Protein AF-A0A933VN32-F1 (afdb_monomer)

Mean predicted aligned error: 7.51 Å

Radius of gyration: 24.22 Å; Cα contacts (8 Å, |Δi|>4): 142; chains: 1; bounding box: 48×26×76 Å

Structure (mmCIF, N/CA/C/O backbone):
data_AF-A0A933VN32-F1
#
_entry.id   AF-A0A933VN32-F1
#
loop_
_atom_site.group_PDB
_atom_site.id
_atom_site.type_symbol
_atom_site.label_atom_id
_atom_site.label_alt_id
_atom_site.label_comp_id
_atom_site.label_asym_id
_atom_site.label_entity_id
_atom_site.label_seq_id
_atom_site.pdbx_PDB_ins_code
_atom_site.Cartn_x
_atom_site.Cartn_y
_atom_site.Cartn_z
_atom_site.occupancy
_atom_site.B_iso_or_equiv
_atom_site.auth_seq_id
_atom_site.auth_comp_id
_atom_site.auth_asym_id
_atom_site.auth_atom_id
_atom_site.pdbx_PDB_model_num
ATOM 1 N N . MET A 1 1 ? 27.303 12.876 -50.772 1.00 71.06 1 MET A N 1
ATOM 2 C CA . MET A 1 1 ? 28.119 12.135 -49.776 1.00 71.06 1 MET A CA 1
ATOM 3 C C . MET A 1 1 ? 27.904 12.673 -48.361 1.00 71.06 1 MET A C 1
ATOM 5 O O . MET A 1 1 ? 27.516 11.890 -47.510 1.00 71.06 1 MET A O 1
ATOM 9 N N . ILE A 1 2 ? 28.060 13.981 -48.105 1.00 91.50 2 ILE A N 1
ATOM 10 C CA . ILE A 1 2 ? 27.809 14.572 -46.771 1.00 91.50 2 ILE A CA 1
ATOM 11 C C . ILE A 1 2 ? 26.360 14.422 -46.278 1.00 91.50 2 ILE A C 1
ATOM 13 O O . ILE A 1 2 ? 26.124 14.180 -45.101 1.00 91.50 2 ILE A O 1
ATOM 17 N N . GLU A 1 3 ? 25.397 14.486 -47.193 1.00 90.50 3 GLU A N 1
ATOM 18 C CA . GLU A 1 3 ? 23.973 14.322 -46.892 1.00 90.50 3 GLU A CA 1
ATOM 19 C C . GLU A 1 3 ? 23.650 12.945 -46.295 1.00 90.50 3 GLU A C 1
ATOM 21 O O . GLU A 1 3 ? 22.995 12.862 -45.264 1.00 90.50 3 GLU A O 1
ATOM 26 N N . VAL A 1 4 ? 24.206 11.872 -46.868 1.00 91.50 4 VAL A N 1
ATOM 27 C CA . VAL A 1 4 ? 24.003 10.498 -46.374 1.00 91.50 4 VAL A CA 1
ATOM 28 C C . VAL A 1 4 ? 24.626 10.306 -44.987 1.00 91.50 4 VAL A C 1
ATOM 30 O O . VAL A 1 4 ? 24.071 9.610 -44.139 1.00 91.50 4 VAL A O 1
ATOM 33 N N . LEU A 1 5 ? 25.766 10.951 -44.723 1.00 89.62 5 LEU A N 1
ATOM 34 C CA . LEU A 1 5 ? 26.391 10.922 -43.399 1.00 89.62 5 LEU A CA 1
ATOM 35 C C . LEU A 1 5 ? 25.521 11.641 -42.359 1.00 89.62 5 LEU A C 1
ATOM 37 O O . LEU A 1 5 ? 25.331 11.125 -41.260 1.00 89.62 5 LEU A O 1
ATOM 41 N N . LEU A 1 6 ? 24.940 12.789 -42.718 1.00 89.94 6 LEU A N 1
ATOM 42 C CA . LEU A 1 6 ? 24.037 13.533 -41.838 1.00 89.94 6 LEU A CA 1
ATOM 43 C C . LEU A 1 6 ? 22.754 12.752 -41.541 1.00 89.94 6 LEU A C 1
ATOM 45 O O . LEU A 1 6 ? 22.341 12.695 -40.383 1.00 89.94 6 LEU A O 1
ATOM 49 N N . THR A 1 7 ? 22.154 12.099 -42.539 1.00 93.19 7 THR A N 1
ATOM 50 C CA . THR A 1 7 ? 20.938 11.304 -42.316 1.00 93.19 7 THR A CA 1
ATOM 51 C C . THR A 1 7 ? 21.194 10.143 -41.362 1.00 93.19 7 THR A C 1
ATOM 53 O O . THR A 1 7 ? 20.420 9.956 -40.430 1.00 93.19 7 THR A O 1
ATOM 56 N N . VAL A 1 8 ? 22.307 9.415 -41.517 1.00 90.81 8 VAL A N 1
ATOM 57 C CA . VAL A 1 8 ? 22.647 8.285 -40.631 1.00 90.81 8 VAL A CA 1
ATOM 58 C C . VAL A 1 8 ? 22.837 8.743 -39.181 1.00 90.81 8 VAL A C 1
ATOM 60 O O . VAL A 1 8 ? 22.341 8.087 -38.263 1.00 90.81 8 VAL A O 1
ATOM 63 N N . VAL A 1 9 ? 23.495 9.887 -38.960 1.00 93.31 9 VAL A N 1
ATOM 64 C CA . VAL A 1 9 ? 23.687 10.449 -37.611 1.00 93.31 9 VAL A CA 1
ATOM 65 C C . VAL A 1 9 ? 22.350 10.838 -36.981 1.00 93.31 9 VAL A C 1
ATOM 67 O O . VAL A 1 9 ? 22.085 10.473 -35.836 1.00 93.31 9 VAL A O 1
ATOM 70 N N . ILE A 1 10 ? 21.482 11.529 -37.725 1.00 92.31 10 ILE A N 1
ATOM 71 C CA . ILE A 1 10 ? 20.168 11.947 -37.218 1.00 92.31 10 ILE A CA 1
ATOM 72 C C . ILE A 1 10 ? 19.315 10.722 -36.880 1.00 92.31 10 ILE A C 1
ATOM 74 O O . ILE A 1 10 ? 18.757 10.651 -35.784 1.00 92.31 10 ILE A O 1
ATOM 78 N N . THR A 1 11 ? 19.255 9.719 -37.762 1.00 91.44 11 THR A N 1
ATOM 79 C CA . THR A 1 11 ? 18.487 8.496 -37.495 1.00 91.44 11 THR A CA 1
ATOM 80 C C . THR A 1 11 ? 19.023 7.763 -36.262 1.00 91.44 11 THR A C 1
ATOM 82 O O . THR A 1 11 ? 18.236 7.371 -35.400 1.00 91.44 11 THR A O 1
ATOM 85 N N . GLY A 1 12 ? 20.347 7.664 -36.103 1.00 91.75 12 GLY A N 1
ATOM 86 C CA . GLY A 1 12 ? 20.966 7.074 -34.912 1.00 91.75 12 GLY A CA 1
ATOM 87 C C . GLY A 1 12 ? 20.564 7.778 -33.612 1.00 91.75 12 GLY A C 1
ATOM 88 O O . GLY A 1 12 ? 20.157 7.117 -32.657 1.00 91.75 12 GLY A O 1
ATOM 89 N N . LEU A 1 13 ? 20.599 9.114 -33.589 1.00 92.19 13 LEU A N 1
ATOM 90 C CA . LEU A 1 13 ? 20.196 9.911 -32.422 1.00 92.19 13 LEU A CA 1
ATOM 91 C C . LEU A 1 13 ? 18.700 9.775 -32.101 1.00 92.19 13 LEU A C 1
ATOM 93 O O . LEU A 1 13 ? 18.318 9.712 -30.934 1.00 92.19 13 LEU A O 1
ATOM 97 N N . THR A 1 14 ? 17.840 9.698 -33.119 1.00 91.69 14 THR A N 1
ATOM 98 C CA . THR A 1 14 ? 16.395 9.523 -32.891 1.00 91.69 14 THR A CA 1
ATOM 99 C C . THR A 1 14 ? 16.057 8.153 -32.304 1.00 91.69 14 THR A C 1
ATOM 101 O O . THR A 1 14 ? 15.212 8.064 -31.413 1.00 91.69 14 THR A O 1
ATOM 104 N N . ILE A 1 15 ? 16.743 7.088 -32.736 1.00 92.44 15 ILE A N 1
ATOM 105 C CA . ILE A 1 15 ? 16.515 5.731 -32.224 1.00 92.44 15 ILE A CA 1
ATOM 106 C C . ILE A 1 15 ? 16.966 5.622 -30.764 1.00 92.44 15 ILE A C 1
ATOM 108 O O . ILE A 1 15 ? 16.243 5.057 -29.943 1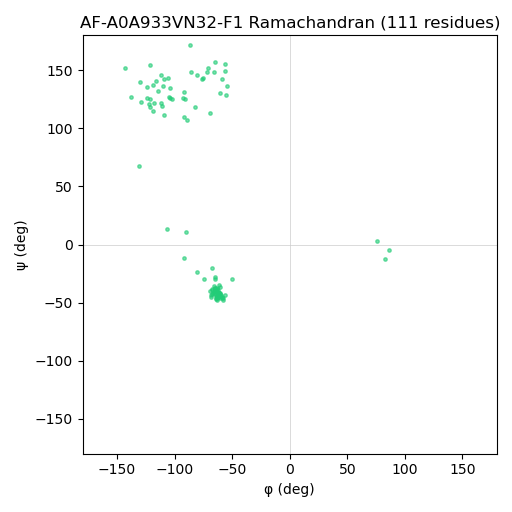.00 92.44 15 ILE A O 1
ATOM 112 N N . THR A 1 16 ? 18.125 6.185 -30.406 1.00 91.56 16 THR A N 1
ATOM 113 C CA . THR A 1 16 ? 18.606 6.148 -29.015 1.00 91.56 16 THR A CA 1
ATOM 114 C C . THR A 1 16 ? 17.699 6.944 -28.080 1.00 91.56 16 THR A C 1
ATOM 116 O O . THR A 1 16 ? 17.363 6.453 -27.001 1.00 91.56 16 THR A O 1
ATOM 119 N N . ALA A 1 17 ? 17.227 8.120 -28.508 1.00 87.88 17 ALA A N 1
ATOM 120 C CA . ALA A 1 17 ? 16.250 8.907 -27.758 1.00 87.88 17 ALA A CA 1
ATOM 121 C C . ALA A 1 17 ? 14.924 8.148 -27.567 1.00 87.88 17 ALA A C 1
ATOM 123 O O . ALA A 1 17 ? 14.369 8.133 -26.464 1.00 87.88 17 ALA A O 1
ATOM 124 N N . LEU A 1 18 ? 14.443 7.460 -28.608 1.00 91.88 18 LEU A N 1
ATOM 125 C CA . LEU A 1 18 ? 13.221 6.662 -28.536 1.00 91.88 18 LEU A CA 1
ATOM 126 C C . LEU A 1 18 ? 13.358 5.502 -27.540 1.00 91.88 18 LEU A C 1
ATOM 128 O O . LEU A 1 18 ? 12.492 5.331 -26.682 1.00 91.88 18 LEU A O 1
ATOM 132 N N . LEU A 1 19 ? 14.454 4.742 -27.599 1.00 92.12 19 LEU A N 1
ATOM 133 C CA . LEU A 1 19 ? 14.697 3.621 -26.685 1.00 92.12 19 LEU A CA 1
ATOM 134 C C . LEU A 1 19 ? 14.799 4.079 -25.227 1.00 92.12 19 LEU A C 1
ATOM 136 O O . LEU A 1 19 ? 14.208 3.452 -24.347 1.00 92.12 19 LEU A O 1
ATOM 140 N N . ALA A 1 20 ? 15.491 5.194 -24.975 1.00 89.3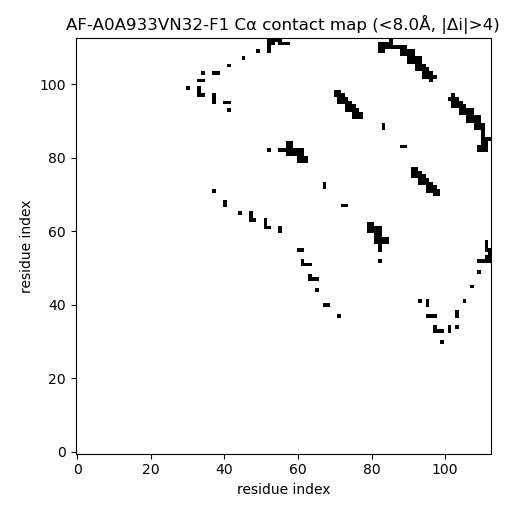8 20 ALA A N 1
ATOM 141 C CA . ALA A 1 20 ? 15.562 5.784 -23.642 1.00 89.38 20 ALA A CA 1
ATOM 142 C C . ALA A 1 20 ? 14.165 6.170 -23.130 1.00 89.38 20 ALA A C 1
ATOM 144 O O . ALA A 1 20 ? 13.794 5.808 -22.014 1.00 89.38 20 ALA A O 1
ATOM 145 N N . SER A 1 21 ? 13.356 6.830 -23.967 1.00 86.50 21 SER A N 1
ATOM 146 C CA . SER A 1 21 ? 11.995 7.231 -23.594 1.00 86.50 21 SER A CA 1
ATOM 147 C C . SER A 1 21 ? 11.085 6.033 -23.300 1.00 86.50 21 SER A C 1
ATOM 149 O O . SER A 1 21 ? 10.310 6.065 -22.342 1.00 86.50 21 SER A O 1
ATOM 151 N N . LEU A 1 22 ? 11.224 4.941 -24.060 1.00 91.50 22 LEU A N 1
ATOM 152 C CA . LEU A 1 22 ? 10.446 3.722 -23.868 1.00 91.50 22 LEU A CA 1
ATOM 153 C C . LEU A 1 22 ? 10.831 3.010 -22.567 1.00 91.50 22 LEU A C 1
ATOM 155 O O . LEU A 1 22 ? 9.954 2.543 -21.841 1.00 91.50 22 LEU A O 1
ATOM 159 N N . ALA A 1 23 ? 12.125 2.979 -22.236 1.00 89.00 23 ALA A N 1
ATOM 160 C CA . ALA A 1 23 ? 12.599 2.444 -20.964 1.00 89.00 23 ALA A CA 1
ATOM 161 C C . ALA A 1 23 ? 12.046 3.253 -19.777 1.00 89.00 23 ALA A C 1
ATOM 163 O O . ALA A 1 23 ? 11.541 2.677 -18.811 1.00 89.00 23 ALA A O 1
ATOM 164 N N . THR A 1 24 ? 12.065 4.587 -19.867 1.00 89.94 24 THR A N 1
ATOM 165 C CA . THR A 1 24 ? 11.474 5.464 -18.847 1.00 89.94 24 THR A CA 1
ATOM 166 C C . THR A 1 24 ? 9.968 5.243 -18.711 1.00 89.94 24 THR A C 1
ATOM 168 O O . THR A 1 24 ? 9.477 5.099 -17.592 1.00 89.94 24 THR A O 1
ATOM 171 N N . ALA A 1 25 ? 9.237 5.155 -19.826 1.00 86.19 25 ALA A N 1
ATOM 172 C CA . ALA A 1 25 ? 7.796 4.908 -19.820 1.00 86.19 25 ALA A CA 1
ATOM 173 C C . ALA A 1 25 ? 7.446 3.538 -19.216 1.00 86.19 25 ALA A C 1
ATOM 175 O O . ALA A 1 25 ? 6.513 3.433 -18.420 1.00 86.19 25 ALA A O 1
ATOM 176 N N . GLY A 1 26 ? 8.224 2.498 -19.535 1.00 89.19 26 GLY A N 1
ATOM 177 C CA . GLY A 1 26 ? 8.058 1.163 -18.959 1.00 89.19 26 GLY A CA 1
ATOM 178 C C . GLY A 1 26 ? 8.260 1.150 -17.443 1.00 89.19 26 GLY A C 1
ATOM 179 O O . GLY A 1 26 ? 7.438 0.598 -16.709 1.00 89.19 26 GLY A O 1
ATOM 180 N N . ASN A 1 27 ? 9.306 1.823 -16.957 1.00 88.44 27 ASN A N 1
ATOM 181 C CA . ASN A 1 27 ? 9.560 1.957 -15.523 1.00 88.44 27 ASN A CA 1
ATOM 182 C C . ASN A 1 27 ? 8.450 2.745 -14.817 1.00 88.44 27 ASN A C 1
ATOM 184 O O . ASN A 1 27 ? 7.959 2.308 -13.778 1.00 88.44 27 ASN A O 1
ATOM 188 N N . ALA A 1 28 ? 7.999 3.859 -15.401 1.00 86.31 28 ALA A N 1
ATOM 189 C CA . ALA A 1 28 ? 6.898 4.650 -14.856 1.00 86.31 28 ALA A CA 1
ATOM 190 C C . ALA A 1 28 ? 5.599 3.831 -14.751 1.00 86.31 28 ALA A C 1
ATOM 192 O O . ALA A 1 28 ? 4.939 3.851 -13.712 1.00 86.31 28 ALA A O 1
ATOM 193 N N . ALA A 1 29 ? 5.270 3.046 -15.783 1.00 89.75 29 ALA A N 1
ATOM 194 C CA . ALA A 1 29 ? 4.091 2.185 -15.782 1.00 89.75 29 ALA A CA 1
ATOM 195 C C . ALA A 1 29 ? 4.153 1.105 -14.688 1.00 89.75 29 ALA A C 1
ATOM 197 O O . ALA A 1 29 ? 3.153 0.836 -14.020 1.00 89.75 29 ALA A O 1
ATOM 198 N N . ASN A 1 30 ? 5.322 0.497 -14.467 1.00 87.88 30 ASN A N 1
ATOM 199 C CA . ASN A 1 30 ? 5.502 -0.502 -13.411 1.00 87.88 30 ASN A CA 1
ATOM 200 C C . ASN A 1 30 ? 5.384 0.113 -12.011 1.00 87.88 30 ASN A C 1
ATOM 202 O O . ASN A 1 30 ? 4.694 -0.446 -11.158 1.00 87.88 30 ASN A O 1
ATOM 206 N N . THR A 1 31 ? 5.977 1.289 -11.796 1.00 88.06 31 THR A N 1
ATOM 207 C CA . THR A 1 3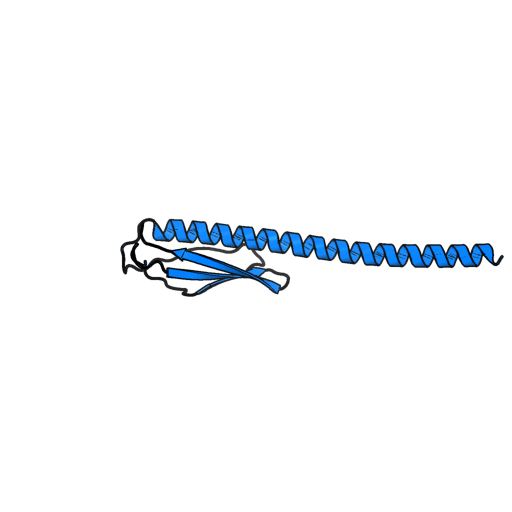1 ? 5.834 2.052 -10.548 1.00 88.06 31 THR A CA 1
ATOM 208 C C . THR A 1 31 ? 4.370 2.393 -10.277 1.00 88.06 31 THR A C 1
ATOM 210 O O . THR A 1 31 ? 3.880 2.155 -9.174 1.00 88.06 31 THR A O 1
ATOM 213 N N . GLN A 1 32 ? 3.635 2.864 -11.290 1.00 89.81 32 GLN A N 1
ATOM 214 C CA . GLN A 1 32 ? 2.216 3.194 -11.150 1.00 89.81 32 GLN A CA 1
ATOM 215 C C . GLN A 1 32 ? 1.373 1.962 -10.799 1.00 89.81 32 GLN A C 1
ATOM 217 O O . GLN A 1 32 ? 0.548 2.024 -9.892 1.00 89.81 32 GLN A O 1
ATOM 222 N N . ARG A 1 33 ? 1.596 0.822 -11.468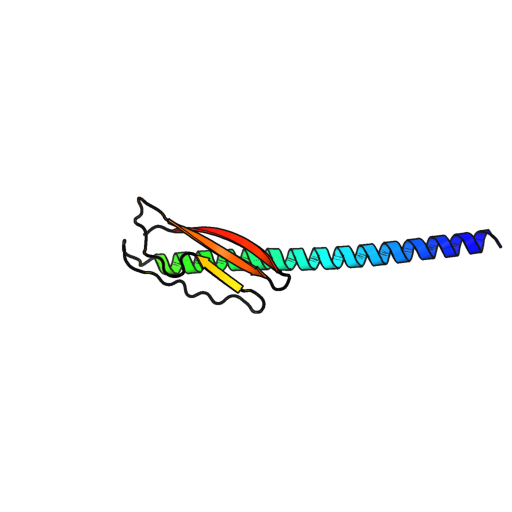 1.00 90.06 33 ARG A N 1
ATOM 223 C CA . ARG A 1 33 ? 0.900 -0.433 -11.134 1.00 90.06 33 ARG A CA 1
ATOM 224 C C . ARG A 1 33 ? 1.189 -0.877 -9.703 1.00 90.06 33 ARG A C 1
ATOM 226 O O . ARG A 1 33 ? 0.269 -1.301 -9.012 1.00 90.06 33 ARG A O 1
ATOM 233 N N . SER A 1 34 ? 2.443 -0.770 -9.262 1.00 89.19 34 SER A N 1
ATOM 234 C CA . SER A 1 34 ? 2.827 -1.130 -7.896 1.00 89.19 34 SER A CA 1
ATOM 235 C C . SER A 1 34 ? 2.177 -0.217 -6.855 1.00 89.19 34 SER A C 1
ATOM 237 O O . SER A 1 34 ? 1.787 -0.717 -5.806 1.00 89.19 34 SER A O 1
ATOM 239 N N . SER A 1 35 ? 2.044 1.082 -7.138 1.00 89.50 35 SER A N 1
ATOM 240 C CA . SER A 1 35 ? 1.371 2.032 -6.242 1.00 89.50 35 SER A CA 1
ATOM 241 C C . SER A 1 35 ? -0.135 1.762 -6.156 1.00 89.50 35 SER A C 1
ATOM 243 O O . SER A 1 35 ? -0.674 1.599 -5.070 1.00 89.50 35 SER A O 1
ATOM 245 N N . VAL A 1 36 ? -0.811 1.535 -7.289 1.00 92.38 36 VAL A N 1
ATOM 246 C CA . VAL A 1 36 ? -2.244 1.173 -7.289 1.00 92.38 36 VAL A CA 1
ATOM 247 C C . VAL A 1 36 ? -2.510 -0.135 -6.528 1.00 92.38 36 VAL A C 1
ATOM 249 O O . VAL A 1 36 ? -3.533 -0.274 -5.856 1.00 92.38 36 VAL A O 1
ATOM 252 N N . GLN A 1 37 ? -1.601 -1.112 -6.616 1.00 92.00 37 GLN A N 1
ATOM 253 C CA . GLN A 1 37 ? -1.703 -2.334 -5.813 1.00 92.00 37 GLN A CA 1
ATOM 254 C C . GLN A 1 37 ? -1.492 -2.067 -4.317 1.00 92.00 37 GLN A C 1
ATOM 256 O O . GLN A 1 37 ? -2.210 -2.651 -3.504 1.00 92.00 37 GLN A O 1
ATOM 261 N N . GLY A 1 38 ? -0.561 -1.180 -3.956 1.00 90.31 38 GLY A N 1
ATOM 262 C CA . GLY A 1 38 ? -0.366 -0.723 -2.579 1.00 90.31 38 GLY A CA 1
ATOM 263 C C . GLY A 1 38 ? -1.634 -0.091 -1.998 1.00 90.31 38 GLY A C 1
ATOM 264 O O . GLY A 1 38 ? -2.118 -0.537 -0.955 1.00 90.31 38 GLY A O 1
ATOM 265 N N . ASP A 1 39 ? -2.269 0.815 -2.742 1.00 90.81 39 ASP A N 1
ATOM 266 C CA . ASP A 1 39 ? -3.555 1.422 -2.382 1.00 90.81 39 ASP A CA 1
ATOM 267 C C . ASP A 1 39 ? -4.660 0.384 -2.146 1.00 90.81 39 ASP A C 1
ATOM 269 O O . ASP A 1 39 ? -5.427 0.470 -1.179 1.00 90.81 39 ASP A O 1
ATOM 273 N N . LEU A 1 40 ? -4.751 -0.624 -3.016 1.00 92.62 40 LEU A N 1
ATOM 274 C CA . LEU A 1 40 ? -5.739 -1.695 -2.894 1.00 92.62 40 LEU A CA 1
ATOM 275 C C . LEU A 1 40 ? -5.500 -2.542 -1.634 1.00 92.62 40 LEU A C 1
ATOM 277 O O . LEU A 1 40 ? -6.450 -2.884 -0.928 1.00 92.62 40 LEU A O 1
ATOM 281 N N . ILE A 1 41 ? -4.239 -2.832 -1.309 1.00 92.62 41 ILE A N 1
ATOM 282 C CA . ILE A 1 41 ? -3.846 -3.539 -0.083 1.00 92.62 41 ILE A CA 1
ATOM 283 C C . ILE A 1 41 ? -4.219 -2.722 1.154 1.00 92.62 41 ILE A C 1
ATOM 285 O O . ILE A 1 41 ? -4.796 -3.275 2.092 1.00 92.62 41 ILE A O 1
ATOM 289 N N . MET A 1 42 ? -3.949 -1.414 1.151 1.00 92.69 42 MET A N 1
ATOM 290 C CA . MET A 1 42 ? -4.298 -0.541 2.272 1.00 92.69 42 MET A CA 1
ATOM 291 C C . MET A 1 42 ? -5.812 -0.502 2.517 1.00 92.69 42 MET A C 1
ATOM 293 O O . MET A 1 42 ? -6.256 -0.613 3.661 1.00 92.69 42 MET A O 1
ATOM 297 N N . ARG A 1 43 ? -6.620 -0.429 1.451 1.00 93.12 43 ARG A N 1
ATOM 298 C CA . ARG A 1 43 ? -8.089 -0.499 1.552 1.00 93.12 43 ARG A CA 1
ATOM 299 C C . ARG A 1 43 ? -8.569 -1.843 2.096 1.00 93.12 43 ARG A C 1
ATOM 301 O O . ARG A 1 43 ? -9.401 -1.865 2.997 1.00 93.12 43 ARG A O 1
ATOM 308 N N . ASN A 1 44 ? -8.016 -2.954 1.612 1.00 93.31 44 ASN A N 1
ATOM 309 C CA . ASN A 1 44 ? -8.380 -4.282 2.110 1.00 93.31 44 ASN A CA 1
ATOM 310 C C . ASN A 1 44 ? -8.024 -4.459 3.592 1.00 93.31 44 ASN A C 1
ATOM 312 O O . ASN A 1 44 ? -8.801 -5.042 4.346 1.00 93.31 44 ASN A O 1
ATOM 316 N N . TYR A 1 45 ? -6.884 -3.919 4.034 1.00 90.56 45 TYR A N 1
ATOM 317 C CA . TYR A 1 45 ? -6.528 -3.909 5.452 1.00 90.56 45 TYR A CA 1
ATOM 318 C C . TYR A 1 45 ? -7.505 -3.057 6.280 1.00 90.56 45 TYR A C 1
ATOM 320 O O . TYR A 1 45 ? -7.883 -3.449 7.386 1.00 90.56 45 TYR A O 1
ATOM 328 N N . ALA A 1 46 ? -7.949 -1.907 5.764 1.00 90.56 46 ALA A N 1
ATOM 329 C CA . ALA A 1 46 ? -8.945 -1.074 6.436 1.00 90.56 46 ALA A CA 1
ATOM 330 C C . ALA A 1 46 ? -10.298 -1.793 6.587 1.00 90.56 46 ALA A C 1
ATOM 332 O O . ALA A 1 46 ? -10.883 -1.762 7.670 1.00 90.56 46 ALA A O 1
ATOM 333 N N . GLU A 1 47 ? -10.757 -2.511 5.559 1.00 91.06 47 GLU A N 1
ATOM 334 C CA . GLU A 1 47 ? -11.967 -3.342 5.646 1.00 91.06 47 GLU A CA 1
ATOM 335 C C . GLU A 1 47 ? -11.794 -4.510 6.631 1.00 91.06 47 GLU A C 1
ATOM 337 O O . GLU A 1 47 ? -12.685 -4.773 7.440 1.00 91.06 47 GLU A O 1
ATOM 342 N N . ALA A 1 48 ? -10.626 -5.162 6.653 1.00 89.94 48 ALA A N 1
ATOM 343 C CA . ALA A 1 48 ? -10.319 -6.196 7.644 1.00 89.94 48 ALA A CA 1
ATOM 344 C C . ALA A 1 48 ? -10.315 -5.635 9.078 1.00 89.94 48 ALA A C 1
ATOM 346 O O . ALA A 1 48 ? -10.821 -6.270 10.003 1.00 89.94 48 ALA A O 1
ATOM 347 N N . THR A 1 49 ? -9.794 -4.419 9.261 1.00 89.06 49 THR A N 1
ATOM 348 C CA . THR A 1 49 ? -9.809 -3.717 10.552 1.00 89.06 49 THR A CA 1
ATOM 349 C C . THR A 1 49 ? -11.242 -3.413 10.979 1.00 89.06 49 THR A C 1
ATOM 351 O O . THR A 1 49 ? -11.617 -3.710 12.109 1.00 89.06 49 THR A O 1
ATOM 354 N N . LYS A 1 50 ? -12.068 -2.900 10.063 1.00 88.12 50 LYS A N 1
ATOM 355 C CA . LYS A 1 50 ? -13.488 -2.631 10.305 1.00 88.12 50 LYS A CA 1
ATOM 356 C C . LYS A 1 50 ? -14.244 -3.895 10.717 1.00 88.12 50 LYS A C 1
ATOM 358 O O . LYS A 1 50 ? -14.983 -3.858 11.701 1.00 88.12 50 LYS A O 1
ATOM 363 N N . ALA A 1 51 ? -14.028 -5.005 10.011 1.00 88.69 51 ALA A N 1
ATOM 364 C CA . ALA A 1 51 ? -14.621 -6.297 10.345 1.00 88.69 51 ALA A CA 1
ATOM 365 C C . ALA A 1 51 ? -14.185 -6.779 11.741 1.00 88.69 51 ALA A C 1
ATOM 367 O O . ALA A 1 51 ? -15.023 -7.208 12.530 1.00 88.69 51 ALA A O 1
ATOM 368 N N . ALA A 1 52 ? -12.900 -6.631 12.084 1.00 86.81 52 ALA A N 1
ATOM 369 C CA . ALA A 1 52 ? -12.377 -6.999 13.401 1.00 86.81 52 ALA A CA 1
ATOM 370 C C . ALA A 1 52 ? -12.961 -6.147 14.544 1.00 86.81 52 ALA A C 1
ATOM 372 O O . ALA A 1 52 ? -13.089 -6.623 15.670 1.00 86.81 52 ALA A O 1
ATOM 373 N N . THR A 1 53 ? -13.328 -4.893 14.270 1.00 86.94 53 THR A N 1
ATOM 374 C CA . THR A 1 53 ? -13.842 -3.961 15.287 1.00 86.94 53 THR A CA 1
ATOM 375 C C . THR A 1 53 ? -15.364 -3.981 15.433 1.00 86.94 53 THR A C 1
ATOM 377 O O . THR A 1 53 ? -15.881 -3.446 16.408 1.00 86.94 53 THR A O 1
ATOM 380 N N . GLN A 1 54 ? -16.094 -4.616 14.509 1.00 86.25 54 GLN A N 1
ATOM 381 C CA . GLN A 1 54 ? -17.562 -4.571 14.453 1.00 86.25 54 GLN A CA 1
ATOM 382 C C . GLN A 1 54 ? -18.254 -5.229 15.662 1.00 86.25 54 GLN A C 1
ATOM 384 O O . GLN A 1 54 ? -19.356 -4.836 16.025 1.00 86.25 54 GLN A O 1
ATOM 389 N N . GLY A 1 55 ? -17.616 -6.218 16.294 1.00 80.62 55 GLY A N 1
ATOM 390 C CA . GLY A 1 55 ? -18.115 -6.887 17.504 1.00 80.62 55 GLY A CA 1
ATOM 391 C C . GLY A 1 55 ? -17.360 -6.503 18.774 1.00 80.62 55 GLY A C 1
ATOM 392 O O . GLY A 1 55 ? -17.445 -7.206 19.778 1.00 80.62 55 GLY A O 1
ATOM 393 N N . CYS A 1 56 ? -16.553 -5.447 18.720 1.00 84.12 56 CYS A N 1
ATOM 394 C CA . CYS A 1 56 ? -15.606 -5.166 19.779 1.00 84.12 56 CYS A CA 1
ATOM 395 C C . CYS A 1 56 ? -16.183 -4.241 20.852 1.00 84.12 56 CYS A C 1
ATOM 397 O O . CYS A 1 56 ? -16.725 -3.177 20.554 1.00 84.12 56 CYS A O 1
ATOM 399 N N . THR A 1 57 ? -16.023 -4.625 22.115 1.00 86.62 57 THR A N 1
ATOM 400 C CA . THR A 1 57 ? -16.385 -3.811 23.278 1.00 86.62 57 THR A CA 1
ATOM 401 C C . THR A 1 57 ? -15.253 -2.863 23.665 1.00 86.62 57 THR A C 1
ATOM 403 O O . THR A 1 57 ? -14.073 -3.168 23.491 1.00 86.62 57 THR A O 1
ATOM 406 N N . ALA A 1 58 ? -15.597 -1.690 24.203 1.00 84.62 58 ALA A N 1
ATOM 407 C CA . ALA A 1 58 ? -14.602 -0.707 24.630 1.00 84.62 58 ALA A CA 1
ATOM 408 C C . ALA A 1 58 ? -13.611 -1.327 25.631 1.00 84.62 58 ALA A C 1
ATOM 410 O O . ALA A 1 58 ? -14.011 -1.948 26.614 1.00 84.62 58 ALA A O 1
ATOM 411 N N . GLY A 1 59 ? -12.312 -1.170 25.364 1.00 80.94 59 GLY A N 1
ATOM 412 C CA . GLY A 1 59 ? -11.238 -1.751 26.174 1.00 80.94 59 GLY A CA 1
ATOM 413 C C . GLY A 1 59 ? -10.905 -3.218 25.872 1.00 80.94 59 GLY A C 1
ATOM 414 O O . GLY A 1 59 ? -9.837 -3.672 26.280 1.00 80.94 59 GLY A O 1
ATOM 415 N N . ALA A 1 60 ? -11.736 -3.944 25.116 1.00 85.38 60 ALA A N 1
ATOM 416 C CA . ALA A 1 60 ? -11.395 -5.284 24.644 1.00 85.38 60 ALA A CA 1
ATOM 417 C C . ALA A 1 60 ? -10.326 -5.224 23.543 1.00 85.38 60 ALA A C 1
ATOM 419 O O . ALA A 1 60 ? -10.239 -4.258 22.783 1.00 85.38 60 ALA A O 1
ATOM 420 N N . GLY A 1 61 ? -9.481 -6.251 23.464 1.00 84.31 61 GLY A N 1
ATOM 421 C CA . GLY A 1 61 ? -8.518 -6.393 22.375 1.00 84.31 61 GLY A CA 1
ATOM 422 C C . GLY A 1 61 ? -9.200 -6.868 21.095 1.00 84.31 61 GLY A C 1
ATOM 423 O O . GLY A 1 61 ? -10.077 -7.726 21.149 1.00 84.31 61 GLY A O 1
ATOM 424 N N . TYR A 1 62 ? -8.760 -6.356 19.948 1.00 84.44 62 TYR A N 1
ATOM 425 C CA . TYR A 1 62 ? -9.099 -6.920 18.642 1.00 84.44 62 TYR A CA 1
ATOM 426 C C . TYR A 1 62 ? -7.830 -7.318 17.895 1.00 84.44 62 TYR A C 1
ATOM 428 O O . TYR A 1 62 ? -6.741 -6.791 18.134 1.00 84.44 62 TYR A O 1
ATOM 436 N N . THR A 1 63 ? -7.962 -8.284 16.991 1.00 84.31 63 THR A N 1
ATOM 437 C CA . THR A 1 63 ? -6.866 -8.740 16.135 1.00 84.31 63 THR A CA 1
ATOM 438 C C . THR A 1 63 ? -7.299 -8.627 14.687 1.00 84.31 63 THR A C 1
ATOM 440 O O . THR A 1 63 ? -8.343 -9.148 14.301 1.00 84.31 63 THR A O 1
ATOM 443 N N . VAL A 1 64 ? -6.492 -7.936 13.885 1.00 86.12 64 VAL A N 1
ATOM 444 C CA . VAL A 1 64 ? -6.710 -7.816 12.445 1.00 86.12 64 VAL A CA 1
ATOM 445 C C . VAL A 1 64 ? -5.933 -8.934 11.765 1.00 86.12 64 VAL A C 1
ATOM 447 O O . VAL A 1 64 ? -4.705 -8.922 11.753 1.00 86.12 64 VAL A O 1
ATOM 450 N N . VAL A 1 65 ? -6.644 -9.916 11.214 1.00 83.12 65 VAL A N 1
ATOM 451 C CA . VAL A 1 65 ? -6.026 -10.975 10.411 1.00 83.12 65 VAL A CA 1
ATOM 452 C C . VAL A 1 65 ? -6.001 -10.506 8.962 1.00 83.12 65 VAL A C 1
ATOM 454 O O . VAL A 1 65 ? -7.036 -10.445 8.302 1.00 83.12 65 VAL A O 1
ATOM 457 N N . PHE A 1 66 ? -4.816 -10.148 8.474 1.00 85.69 66 PHE A N 1
ATOM 458 C CA . PHE A 1 66 ? -4.608 -9.731 7.093 1.00 85.69 66 PHE A CA 1
ATOM 459 C C . PHE A 1 66 ? -3.330 -10.359 6.543 1.00 85.69 66 PHE A C 1
ATOM 461 O O . PHE A 1 66 ? -2.261 -10.218 7.135 1.00 85.69 66 PHE A O 1
ATOM 468 N N . VAL A 1 67 ? -3.443 -11.033 5.399 1.00 89.06 67 VAL A N 1
ATOM 469 C CA . VAL A 1 67 ? -2.299 -11.599 4.680 1.00 89.06 67 VAL A CA 1
ATOM 470 C C . VAL A 1 67 ? -2.092 -10.773 3.411 1.00 89.06 67 VAL A C 1
ATOM 472 O O . VAL A 1 67 ? -2.951 -10.814 2.526 1.00 89.06 67 VAL A O 1
ATOM 475 N N . PRO A 1 68 ? -0.999 -9.997 3.308 1.00 88.06 68 PRO A N 1
ATOM 476 C CA . PRO A 1 68 ? -0.719 -9.244 2.097 1.00 88.06 68 PRO A CA 1
ATOM 477 C C . 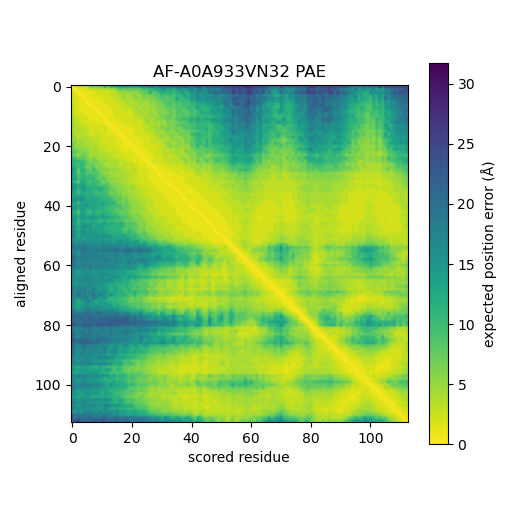PRO A 1 68 ? -0.431 -10.192 0.916 1.00 88.06 68 PRO A C 1
ATOM 479 O O . PRO A 1 68 ? 0.128 -11.276 1.115 1.00 88.06 68 PRO A O 1
ATOM 482 N N . PRO A 1 69 ? -0.779 -9.795 -0.321 1.00 89.12 69 PRO A N 1
ATOM 483 C CA . PRO A 1 69 ? -0.371 -10.502 -1.531 1.00 89.12 69 PRO A CA 1
ATOM 484 C C . PRO A 1 69 ? 1.153 -10.651 -1.637 1.00 89.12 69 PRO A C 1
ATOM 486 O O . PRO A 1 69 ? 1.913 -9.848 -1.091 1.00 89.12 69 PRO A O 1
ATOM 489 N N . ALA A 1 70 ? 1.607 -11.661 -2.382 1.00 89.44 70 ALA A N 1
ATOM 490 C CA . ALA A 1 70 ? 3.031 -11.934 -2.560 1.00 89.44 70 ALA A CA 1
ATOM 491 C C . ALA A 1 70 ? 3.799 -10.699 -3.069 1.00 89.44 70 ALA A C 1
ATOM 493 O O . ALA A 1 70 ? 3.351 -9.999 -3.976 1.00 89.44 70 ALA A O 1
ATOM 494 N N . GLY A 1 71 ? 4.974 -10.450 -2.486 1.00 87.06 71 GLY A N 1
ATOM 495 C CA . GLY A 1 71 ? 5.816 -9.297 -2.819 1.00 87.06 71 GLY A CA 1
ATOM 496 C C . GLY A 1 71 ? 5.476 -8.010 -2.062 1.00 87.06 71 GLY A C 1
ATOM 497 O O . GLY A 1 71 ? 6.227 -7.046 -2.180 1.00 87.06 71 GLY A O 1
ATOM 498 N N . PHE A 1 72 ? 4.411 -7.998 -1.255 1.00 91.06 72 PHE A N 1
ATOM 499 C CA . PHE A 1 72 ? 4.077 -6.885 -0.371 1.00 91.06 72 PHE A CA 1
ATOM 500 C C . PHE A 1 72 ? 4.250 -7.268 1.094 1.00 91.06 72 PHE A C 1
ATOM 502 O O . PHE A 1 72 ? 3.967 -8.393 1.507 1.00 91.06 72 PHE A O 1
ATOM 509 N N . THR A 1 73 ? 4.671 -6.302 1.901 1.00 91.12 73 THR A N 1
ATOM 510 C CA . THR A 1 73 ? 4.649 -6.407 3.360 1.00 91.12 73 THR A CA 1
ATOM 511 C C . THR A 1 73 ? 3.754 -5.316 3.925 1.00 91.12 73 THR A C 1
ATOM 513 O O . THR A 1 73 ? 3.763 -4.181 3.453 1.00 91.12 73 THR A O 1
ATOM 516 N N . ALA A 1 74 ? 2.941 -5.672 4.915 1.00 89.19 74 ALA A N 1
ATOM 517 C CA . ALA A 1 74 ? 2.042 -4.756 5.597 1.00 89.19 74 ALA A CA 1
ATOM 518 C C . ALA A 1 74 ? 2.376 -4.782 7.088 1.00 89.19 74 ALA A C 1
ATOM 520 O O . ALA A 1 74 ? 2.313 -5.836 7.721 1.00 89.19 74 ALA A O 1
ATOM 521 N N . THR A 1 75 ? 2.734 -3.626 7.636 1.00 88.69 75 THR A N 1
ATOM 522 C CA . THR A 1 75 ? 3.055 -3.465 9.055 1.00 88.69 75 THR A CA 1
ATOM 523 C C . THR A 1 75 ? 2.112 -2.439 9.650 1.00 88.69 75 THR A C 1
ATOM 525 O O . THR A 1 75 ? 2.028 -1.315 9.155 1.00 88.69 75 THR A O 1
ATOM 528 N N . SER A 1 76 ? 1.411 -2.804 10.718 1.00 85.06 76 SER A N 1
ATOM 529 C CA . SER A 1 76 ? 0.536 -1.895 11.450 1.00 85.06 76 SER A CA 1
ATOM 530 C C . SER A 1 76 ? 1.110 -1.549 12.818 1.00 85.06 76 SER A C 1
ATOM 532 O O . SER A 1 76 ? 1.723 -2.376 13.493 1.00 85.06 76 SER A O 1
ATOM 534 N N . VAL A 1 77 ? 0.928 -0.295 13.226 1.00 77.31 77 VAL A N 1
ATOM 535 C CA . VAL A 1 77 ? 1.312 0.202 14.546 1.00 77.31 77 VAL A CA 1
ATOM 536 C C . VAL A 1 77 ? 0.113 0.929 15.156 1.00 77.31 77 VAL A C 1
ATOM 538 O O . VAL A 1 77 ? -0.384 1.892 14.563 1.00 77.31 77 VAL A O 1
ATOM 541 N N . PRO A 1 78 ? -0.358 0.510 16.344 1.00 73.62 78 PRO A N 1
ATOM 542 C CA . PRO A 1 78 ? 0.089 -0.649 17.140 1.00 73.62 78 PRO A CA 1
ATOM 543 C C . PRO A 1 78 ? -0.312 -2.008 16.520 1.00 73.62 78 PRO A C 1
ATOM 545 O O . PRO A 1 78 ? -1.346 -2.108 15.867 1.00 73.62 78 PRO A O 1
ATOM 548 N N . THR A 1 79 ? 0.469 -3.062 16.780 1.00 67.31 79 THR A N 1
ATOM 549 C CA . THR A 1 79 ? 0.189 -4.445 16.330 1.00 67.31 79 THR A CA 1
ATOM 550 C C . THR A 1 79 ? -0.929 -5.122 17.128 1.00 67.31 79 THR A C 1
ATOM 552 O O . THR A 1 79 ? -1.651 -5.967 16.609 1.00 67.31 79 THR A O 1
ATOM 555 N N . THR A 1 80 ? -1.089 -4.737 18.393 1.00 64.75 80 THR A N 1
ATOM 556 C CA . THR A 1 80 ? -2.200 -5.117 19.268 1.00 64.75 80 THR A CA 1
ATOM 557 C C . THR A 1 80 ? -2.931 -3.855 19.681 1.00 64.75 80 THR A C 1
ATOM 559 O O . THR A 1 80 ? -2.383 -2.972 20.347 1.00 64.75 80 THR A O 1
ATOM 562 N N . ALA A 1 81 ? -4.181 -3.744 19.252 1.00 77.31 81 ALA A N 1
ATOM 563 C CA . ALA A 1 81 ? -5.005 -2.588 19.529 1.00 77.31 81 ALA A CA 1
ATOM 564 C C . ALA A 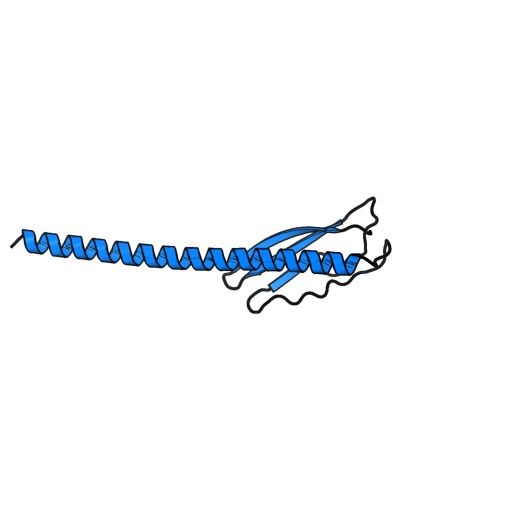1 81 ? -6.172 -2.994 20.427 1.00 77.31 81 ALA A C 1
ATOM 566 O O . ALA A 1 81 ? -6.856 -3.991 20.203 1.00 77.31 81 ALA A O 1
ATOM 567 N N . THR A 1 82 ? -6.377 -2.211 21.478 1.00 86.44 82 THR A N 1
ATOM 568 C CA . THR A 1 82 ? -7.623 -2.215 22.236 1.00 86.44 82 THR A CA 1
ATOM 56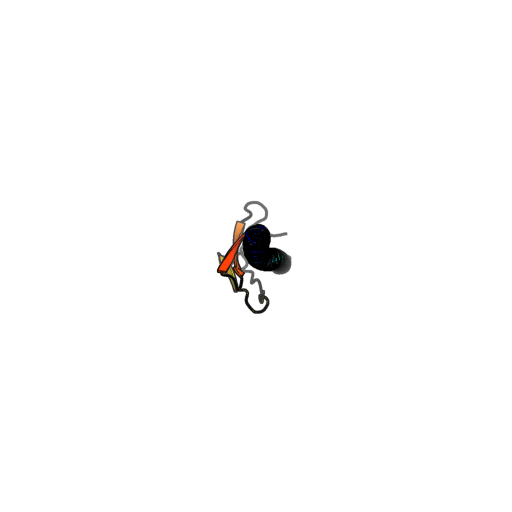9 C C . THR A 1 82 ? -8.644 -1.373 21.492 1.00 86.44 82 THR A C 1
ATOM 571 O O . THR A 1 82 ? -8.288 -0.381 20.849 1.00 86.44 82 THR A O 1
ATOM 574 N N . CYS A 1 83 ? -9.906 -1.772 21.566 1.00 85.44 83 CYS A N 1
ATOM 575 C CA . CYS A 1 83 ? -11.003 -1.043 20.962 1.00 85.44 83 CYS A CA 1
ATOM 576 C C . CYS A 1 83 ? -11.221 0.268 21.710 1.00 85.44 83 CYS A C 1
ATOM 578 O O . CYS A 1 83 ? -11.581 0.253 22.894 1.00 85.44 83 CYS A O 1
ATOM 580 N N . PRO A 1 84 ? -10.958 1.404 21.050 1.00 85.75 84 PRO A N 1
ATOM 581 C CA . PRO A 1 84 ? -11.155 2.704 21.656 1.00 85.75 84 PRO A CA 1
ATOM 582 C C . PRO A 1 84 ? -12.654 3.023 21.700 1.00 85.75 84 PRO A C 1
ATOM 584 O O . PRO A 1 84 ? -13.368 2.689 20.753 1.00 85.75 84 PRO A O 1
ATOM 587 N N . PRO A 1 85 ? -13.152 3.676 22.759 1.00 82.69 85 PRO A N 1
ATOM 588 C CA . PRO A 1 85 ? -14.558 4.046 22.833 1.00 82.69 85 PRO A CA 1
ATOM 589 C C . PRO A 1 85 ? -14.915 5.066 21.741 1.00 82.69 85 PRO A C 1
ATOM 591 O O . PRO A 1 85 ? -14.059 5.820 21.272 1.00 82.69 85 PRO A O 1
ATOM 594 N N . VAL A 1 86 ? -16.201 5.136 21.381 1.00 83.38 86 VAL A N 1
ATOM 595 C CA . VAL A 1 86 ? -16.747 6.071 20.371 1.00 83.38 86 VAL A CA 1
ATOM 596 C C . VAL A 1 86 ? -16.328 7.531 20.585 1.00 83.38 86 VAL A C 1
ATOM 598 O O . VAL A 1 86 ? -16.191 8.288 19.626 1.00 83.38 86 VAL A O 1
ATOM 601 N N . THR A 1 87 ? -16.100 7.933 21.836 1.00 84.69 87 THR A N 1
ATOM 602 C CA . THR A 1 87 ? -15.739 9.302 22.220 1.00 84.69 87 THR A CA 1
ATOM 603 C C . THR A 1 87 ? -14.258 9.626 22.024 1.00 84.69 87 THR A C 1
ATOM 605 O O . THR A 1 87 ? -13.921 10.797 21.858 1.00 84.69 87 THR A O 1
ATOM 608 N N . THR A 1 88 ? -13.367 8.628 22.016 1.00 87.00 88 THR A N 1
ATOM 609 C CA . THR A 1 88 ? -11.913 8.817 21.859 1.00 87.00 88 THR A CA 1
ATOM 610 C C . THR A 1 88 ? -11.338 7.886 20.789 1.00 87.00 88 THR A C 1
ATOM 612 O O . THR A 1 88 ? -10.554 6.986 21.089 1.00 87.00 88 THR A O 1
ATOM 615 N N . PRO A 1 89 ? -11.697 8.099 19.509 1.00 85.69 89 PRO A N 1
ATOM 616 C CA . PRO A 1 89 ? -11.222 7.269 18.409 1.00 85.69 89 PRO A CA 1
ATOM 617 C C . PRO A 1 89 ? -9.694 7.270 18.317 1.00 85.69 89 PRO A C 1
ATOM 619 O O . PRO A 1 89 ? -9.043 8.302 18.496 1.00 85.69 89 PRO A O 1
ATOM 622 N N . ARG A 1 90 ? -9.118 6.117 17.974 1.00 87.00 90 ARG A N 1
ATOM 623 C CA . ARG A 1 90 ? -7.668 5.936 17.846 1.00 87.00 90 ARG A CA 1
ATOM 624 C C . ARG A 1 90 ? -7.260 5.852 16.384 1.00 87.00 90 ARG A C 1
ATOM 626 O O . ARG A 1 90 ? -7.957 5.248 15.576 1.00 87.00 90 ARG A O 1
ATOM 633 N N . LEU A 1 91 ? -6.101 6.413 16.058 1.00 88.50 91 LEU A N 1
ATOM 634 C CA . LEU A 1 91 ? -5.470 6.235 14.755 1.00 88.50 91 LEU A CA 1
ATOM 635 C C . LEU A 1 91 ? -4.534 5.025 14.801 1.00 88.50 91 LEU A C 1
ATOM 637 O O . LEU A 1 91 ? -3.651 4.944 15.656 1.00 88.50 91 LEU A O 1
ATOM 641 N N . VAL A 1 92 ? -4.738 4.091 13.880 1.00 89.00 92 VAL A N 1
ATOM 642 C CA . VAL A 1 92 ? -3.824 2.989 13.586 1.00 89.00 92 VAL A CA 1
ATOM 643 C C . VAL A 1 92 ? -3.084 3.353 12.312 1.00 89.00 92 VAL A C 1
ATOM 645 O O . VAL A 1 92 ? -3.710 3.666 11.301 1.00 89.00 92 VAL A O 1
ATOM 648 N N . GLN A 1 93 ? -1.758 3.334 12.354 1.00 91.06 93 GLN A N 1
ATOM 649 C CA . GLN A 1 93 ? -0.950 3.580 11.171 1.00 91.06 93 GLN A CA 1
ATOM 650 C C . GLN A 1 93 ? -0.623 2.252 10.499 1.00 91.06 93 GLN A C 1
ATOM 652 O O . GLN A 1 93 ? -0.075 1.350 11.128 1.00 91.06 93 GLN A O 1
ATOM 657 N N . LEU A 1 94 ? -0.937 2.154 9.215 1.00 90.81 94 LEU A N 1
ATOM 658 C CA . LEU A 1 94 ? -0.536 1.073 8.334 1.00 90.81 94 LEU A CA 1
ATOM 659 C C . LEU A 1 94 ? 0.594 1.566 7.433 1.00 90.81 94 LEU A C 1
ATOM 661 O O . LEU A 1 94 ? 0.517 2.658 6.872 1.00 90.81 94 LEU A O 1
ATOM 665 N N . VAL A 1 95 ? 1.628 0.748 7.285 1.00 91.88 95 VAL A N 1
ATOM 666 C CA . VAL A 1 95 ? 2.715 0.948 6.330 1.00 91.88 95 VAL A CA 1
ATOM 667 C C . VAL A 1 95 ? 2.752 -0.260 5.409 1.00 91.88 95 VAL A C 1
ATOM 669 O O . VAL A 1 95 ? 2.970 -1.382 5.868 1.00 91.88 95 VAL A O 1
ATOM 672 N N . VAL A 1 96 ? 2.547 -0.034 4.115 1.00 92.31 96 VAL A N 1
ATOM 673 C CA . VAL A 1 96 ? 2.670 -1.059 3.078 1.00 92.31 96 VAL A CA 1
ATOM 674 C C . VAL A 1 96 ? 3.966 -0.816 2.320 1.00 92.31 96 VAL A C 1
ATOM 676 O O . VAL A 1 96 ? 4.223 0.292 1.858 1.00 92.31 96 VAL A O 1
ATOM 679 N N . THR A 1 97 ? 4.801 -1.847 2.211 1.00 93.00 97 THR A N 1
ATOM 680 C CA . THR A 1 97 ? 6.008 -1.813 1.380 1.00 93.00 97 THR A CA 1
ATOM 681 C C . THR A 1 97 ? 5.826 -2.757 0.202 1.00 93.00 97 THR A C 1
ATOM 683 O O . THR A 1 97 ? 5.577 -3.948 0.391 1.00 93.00 97 THR A O 1
ATOM 686 N N . GLY A 1 98 ? 5.928 -2.216 -1.009 1.00 89.75 98 GLY A N 1
ATOM 687 C CA . GLY A 1 98 ? 5.852 -2.974 -2.252 1.00 89.75 98 GLY A CA 1
ATOM 688 C C . GLY A 1 98 ? 7.198 -3.562 -2.695 1.00 89.75 98 GLY A C 1
ATOM 689 O O . GLY A 1 98 ? 8.252 -3.200 -2.162 1.00 89.75 98 GLY A O 1
ATOM 690 N N . PRO A 1 99 ? 7.190 -4.417 -3.731 1.00 85.69 99 PRO A N 1
ATOM 691 C CA . PRO A 1 99 ? 8.374 -5.147 -4.198 1.00 85.69 99 PRO A CA 1
ATOM 692 C C . PRO A 1 99 ? 9.448 -4.238 -4.814 1.00 85.69 99 PRO A C 1
ATOM 694 O O . PRO A 1 99 ? 10.616 -4.607 -4.877 1.00 85.69 99 PRO A O 1
ATOM 697 N N . LEU A 1 100 ? 9.065 -3.031 -5.237 1.00 84.81 100 LEU A N 1
ATOM 698 C CA . LEU A 1 100 ? 9.968 -2.005 -5.767 1.00 84.81 100 LEU A CA 1
ATOM 699 C C . LEU A 1 100 ? 10.512 -1.064 -4.675 1.00 84.81 100 LEU A C 1
ATOM 701 O O . LEU A 1 100 ? 11.073 -0.018 -4.986 1.00 84.81 100 LEU A O 1
ATOM 705 N N . GLY A 1 101 ? 10.300 -1.389 -3.394 1.00 83.38 101 GLY A N 1
ATOM 706 C CA . GLY A 1 101 ? 10.704 -0.550 -2.261 1.00 83.38 101 GL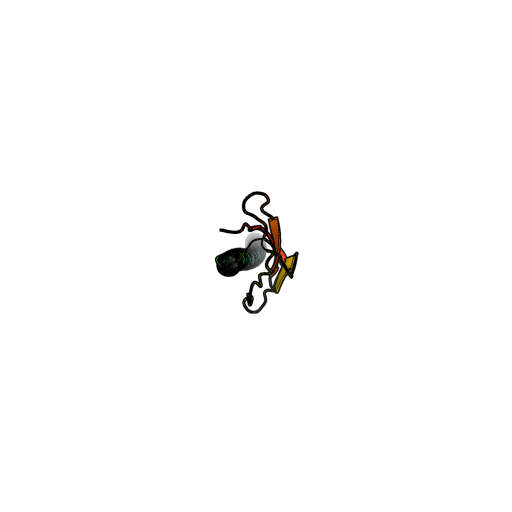Y A CA 1
ATOM 707 C C . GLY A 1 101 ? 9.812 0.675 -2.031 1.00 83.38 101 GLY A C 1
ATOM 708 O O . GLY A 1 101 ? 10.088 1.461 -1.125 1.00 83.38 101 GLY A O 1
ATOM 709 N N . LEU A 1 102 ? 8.738 0.829 -2.814 1.00 87.69 102 LEU A N 1
ATOM 710 C CA . LEU A 1 102 ? 7.718 1.854 -2.596 1.00 87.69 102 LEU A CA 1
ATOM 711 C C . LEU A 1 102 ? 7.072 1.646 -1.229 1.00 87.69 102 LEU A C 1
ATOM 713 O O . LEU A 1 102 ? 6.665 0.532 -0.899 1.00 87.69 102 LEU A O 1
ATOM 717 N N . ARG A 1 103 ? 6.992 2.721 -0.446 1.00 90.62 103 ARG A N 1
ATOM 718 C CA . ARG A 1 103 ? 6.371 2.722 0.876 1.00 90.62 103 ARG A CA 1
ATOM 719 C C . ARG A 1 103 ? 5.186 3.660 0.874 1.00 90.62 103 ARG A C 1
ATOM 721 O O . ARG A 1 103 ? 5.348 4.853 0.638 1.00 90.62 103 ARG A O 1
ATOM 728 N N . GLU A 1 104 ? 4.030 3.113 1.195 1.00 90.44 104 GLU A N 1
ATOM 729 C CA . GLU A 1 104 ? 2.792 3.863 1.331 1.00 90.44 104 GLU A CA 1
ATOM 730 C C . GLU A 1 104 ? 2.314 3.769 2.774 1.00 90.44 104 GLU A C 1
ATOM 732 O O . GLU A 1 104 ? 2.469 2.740 3.440 1.00 90.44 104 GLU A O 1
ATOM 737 N N . THR A 1 105 ? 1.789 4.877 3.286 1.00 92.62 105 THR A N 1
ATOM 738 C CA . THR A 1 105 ? 1.306 4.967 4.659 1.00 92.62 105 THR A CA 1
ATOM 739 C C . THR A 1 105 ? -0.145 5.412 4.670 1.00 92.62 105 THR A C 1
ATOM 741 O O . THR A 1 105 ? -0.539 6.346 3.975 1.00 92.62 105 THR A O 1
ATOM 744 N N . MET A 1 106 ? -0.949 4.744 5.490 1.00 92.44 106 MET A N 1
ATOM 745 C CA . MET A 1 106 ? -2.349 5.084 5.702 1.00 92.44 106 MET A CA 1
ATOM 746 C C . MET A 1 106 ? -2.622 5.167 7.194 1.00 92.44 106 MET A C 1
ATOM 748 O O . MET A 1 106 ? -2.138 4.355 7.979 1.00 92.44 106 MET A O 1
ATOM 752 N N . GLN A 1 107 ? -3.417 6.153 7.592 1.00 91.75 107 GLN A N 1
ATOM 753 C CA . GLN A 1 107 ? -3.948 6.237 8.944 1.00 91.75 107 GLN A CA 1
ATOM 754 C C . GLN A 1 107 ? -5.411 5.818 8.930 1.00 91.75 107 GLN A C 1
ATOM 756 O O . GLN A 1 107 ? -6.220 6.351 8.173 1.00 91.75 107 GLN A O 1
ATOM 761 N N . ILE A 1 108 ? -5.741 4.856 9.780 1.00 89.50 108 ILE A N 1
ATOM 762 C CA . ILE A 1 108 ? -7.075 4.285 9.911 1.00 89.50 108 ILE A CA 1
ATOM 763 C C . ILE A 1 108 ? -7.621 4.730 11.257 1.00 89.50 108 ILE A C 1
ATOM 765 O O . ILE A 1 108 ? -7.047 4.435 12.305 1.00 89.50 108 ILE A O 1
ATOM 769 N N . LYS A 1 109 ? -8.735 5.457 11.233 1.00 88.25 109 LYS A N 1
ATOM 770 C CA . LYS A 1 109 ? -9.446 5.852 12.446 1.00 88.25 109 LYS A CA 1
ATOM 771 C C . LYS A 1 109 ? -10.342 4.703 12.894 1.00 88.25 109 LYS A C 1
ATOM 773 O O . LYS A 1 109 ? -11.260 4.322 12.175 1.00 88.25 109 LYS A O 1
ATOM 778 N N . VAL A 1 110 ? -10.084 4.185 14.087 1.00 87.44 110 VAL A N 1
ATOM 779 C CA . VAL A 1 110 ? -10.839 3.099 14.709 1.00 87.44 110 VAL A CA 1
ATOM 780 C C . VAL A 1 110 ? -11.625 3.642 15.898 1.00 87.44 110 VAL A C 1
ATOM 782 O O . VAL A 1 110 ? -11.097 4.420 16.694 1.00 87.44 110 VAL A O 1
ATOM 785 N N . ALA A 1 111 ? -12.880 3.222 16.011 1.00 84.19 111 ALA A N 1
ATOM 786 C CA . AL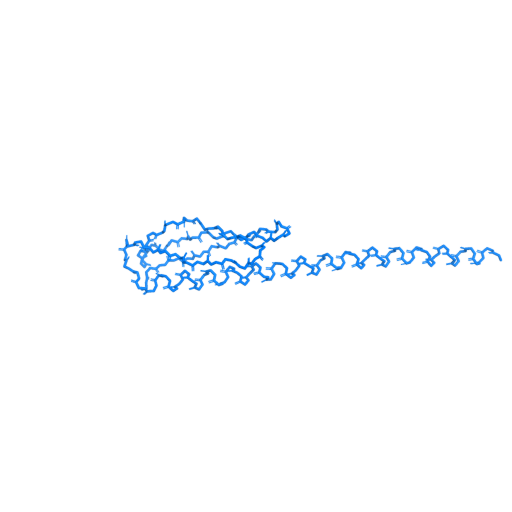A A 1 111 ? -13.782 3.447 17.135 1.00 84.19 111 ALA A CA 1
ATOM 787 C C . ALA A 1 111 ? -14.624 2.182 17.331 1.00 84.19 111 ALA A C 1
ATOM 789 O O . ALA A 1 111 ? -14.857 1.455 16.363 1.00 84.19 111 ALA A O 1
ATOM 790 N N . THR A 1 112 ? -15.074 1.916 18.558 1.00 81.25 112 THR A N 1
ATOM 791 C CA . THR A 1 112 ? -16.174 0.967 18.778 1.00 81.25 112 THR A CA 1
ATOM 792 C C . THR A 1 112 ? -17.403 1.394 17.965 1.00 81.25 112 THR A C 1
ATOM 794 O O . THR A 1 112 ? -17.561 2.597 17.737 1.00 81.25 112 THR A O 1
ATOM 797 N N . PRO A 1 113 ? -18.239 0.446 17.512 1.00 76.25 113 PRO A N 1
ATOM 798 C CA . PRO A 1 113 ? -19.494 0.755 16.829 1.00 76.25 113 PRO A CA 1
ATOM 799 C C . PRO A 1 113 ? -20.473 1.548 17.704 1.00 76.25 113 PRO A C 1
ATOM 801 O O . PRO A 1 113 ? -20.349 1.497 18.952 1.00 76.25 113 PRO A O 1
#

Solvent-accessible surface area (backbone atoms only — not comparable to full-atom values): 6342 Å² total; per-residue (Å²): 113,70,64,62,56,52,52,53,52,52,54,52,54,53,52,53,53,49,54,53,50,50,54,52,52,54,51,52,52,50,52,50,52,51,49,56,49,48,54,52,51,54,51,53,49,49,53,38,42,50,61,40,33,66,84,41,50,66,71,38,76,46,67,68,83,74,83,66,61,90,65,42,49,74,49,54,46,67,80,73,41,58,30,28,41,70,90,57,61,39,73,38,40,38,39,37,35,38,78,85,69,51,74,48,75,48,77,44,81,42,47,24,115

Foldseek 3Di:
DVVVVVVVVVVVVVVVVVVVVVVVVVVVVVVVVQVVLQVVLVVVQLVLLCVQQAPADAQAKTARDDDRPPQKDKDKPPRIDGAHAPVDWDWIKIWMAGNVRDIDIDIHTGHHD

Sequence (113 aa):
MIEVLLTVVITGLTITALLASLATAGNAANTQRSSVQGDLIMRNYAEATKAATQGCTAGAGYTVVFVPPAGFTATSVPTTATCPPVTTPRLVQLVVTGPLGLRETMQIKVATP

Secondary structure (DSSP, 8-state):
-HHHHHHHHHHHHHHHHHHHHHHHHHHHHHHHHHHHHHHHHHHHHHHHHHHHHTTPPTT-EE-----PPTT-EEEEESSSEE---TTS-EEEEEEEE-TTS-EEEEEEEE---

Nearest PDB structures (foldseek):
  7qfk-assembly1_A  TM=5.989E-01  e=9.126E-01  Lactobacillus acidophilus
  7qfk-assembly2_B  TM=6.160E-01  e=1.096E+00  Lactobacillus acidophilus
  7qfj-assembly2_B  TM=6.018E-01  e=1.096E+00  Lactobacillus acidophilus
  7qfj-assembly5_E  TM=6.017E-01  e=1.317E+00  Lactobacillus acidophilus
  7qfj-assembly6_F  TM=6.003E-01  e=1.317E+00  Lactobacillus acidophilus

pLDDT: mean 87.74, std 5.05, range [64.75, 93.31]